Protein AF-A0A967MLK8-F1 (afdb_monomer_lite)

pLDDT: mean 86.36, std 8.79, range [53.16, 95.12]

Secondary structure (DSSP, 8-state):
-TTT-TT-EEEE--TT--SGGGHHHHHHHHTT-PPPTT--HHHHHHHHHTT---EEEE-

Radius of gyration: 11.9 Å; chains: 1; bounding box: 33×18×30 Å

Sequence (59 aa):
LHTDYPDGAAFVSFASVTEPDEVMPALGIALDIAEAEGRTALDAVVTVIGSRRILLVLD

Foldseek 3Di:
DCPQFVVEEWEFECVVPDDPLCVLVSVCVRVVQDDDPPDRSVVSVCVVPVPGRYHYHYD

Structure (mmCIF, N/CA/C/O backbone):
data_AF-A0A967MLK8-F1
#
_entry.id   AF-A0A967MLK8-F1
#
loop_
_atom_site.group_PDB
_atom_site.id
_atom_site.type_symbol
_atom_site.label_atom_id
_atom_site.label_alt_id
_atom_site.label_comp_id
_atom_site.label_asym_id
_atom_site.label_entity_id
_atom_site.label_seq_id
_atom_site.pdbx_PDB_ins_code
_atom_site.Cartn_x
_atom_site.Cartn_y
_atom_site.Cartn_z
_atom_site.occupancy
_atom_site.B_iso_or_equiv
_atom_site.auth_seq_id
_atom_site.auth_comp_id
_atom_site.auth_asym_id
_atom_site.auth_atom_id
_atom_site.pdbx_PDB_model_num
ATOM 1 N N . LEU A 1 1 ? 19.511 -9.912 -8.064 1.00 55.94 1 LEU A N 1
ATOM 2 C CA . LEU A 1 1 ? 18.281 -9.214 -7.622 1.00 55.94 1 LEU A CA 1
ATOM 3 C C . LEU A 1 1 ? 17.402 -8.766 -8.791 1.00 55.94 1 LEU A C 1
ATOM 5 O O . LEU A 1 1 ? 16.211 -9.014 -8.726 1.00 55.94 1 LEU A O 1
ATOM 9 N N . HIS A 1 2 ? 17.944 -8.177 -9.869 1.00 53.16 2 HIS A N 1
ATOM 10 C CA . HIS A 1 2 ? 17.120 -7.641 -10.971 1.00 53.16 2 HIS A CA 1
ATOM 11 C C . HIS A 1 2 ? 16.328 -8.694 -11.785 1.00 53.16 2 HIS A C 1
ATOM 13 O O . HIS A 1 2 ? 15.335 -8.353 -12.411 1.00 53.16 2 HIS A O 1
ATOM 19 N N . THR A 1 3 ? 16.733 -9.970 -11.769 1.00 65.00 3 THR A N 1
ATOM 20 C CA . THR A 1 3 ? 16.096 -11.029 -12.580 1.00 65.00 3 THR A CA 1
ATOM 21 C C . THR A 1 3 ? 14.853 -11.651 -11.927 1.00 65.00 3 THR A C 1
ATOM 23 O O . THR A 1 3 ? 13.971 -12.130 -12.638 1.00 65.00 3 THR A O 1
ATOM 26 N N . ASP A 1 4 ? 14.750 -11.620 -10.594 1.00 83.38 4 ASP A N 1
ATOM 27 C CA . ASP A 1 4 ? 13.683 -12.324 -9.860 1.00 83.38 4 ASP A CA 1
ATOM 28 C C . ASP A 1 4 ? 12.467 -11.431 -9.569 1.00 83.38 4 ASP A C 1
ATOM 30 O O . ASP A 1 4 ? 11.333 -11.919 -9.559 1.00 83.38 4 ASP A O 1
ATOM 34 N N . TYR A 1 5 ? 12.705 -10.122 -9.409 1.00 88.62 5 TYR A N 1
ATOM 35 C CA . TYR A 1 5 ? 11.703 -9.111 -9.054 1.00 88.62 5 TYR A CA 1
ATOM 36 C C . TYR A 1 5 ? 11.683 -7.977 -10.094 1.00 88.62 5 TYR A C 1
ATOM 38 O O . TYR A 1 5 ? 12.243 -6.901 -9.858 1.00 88.6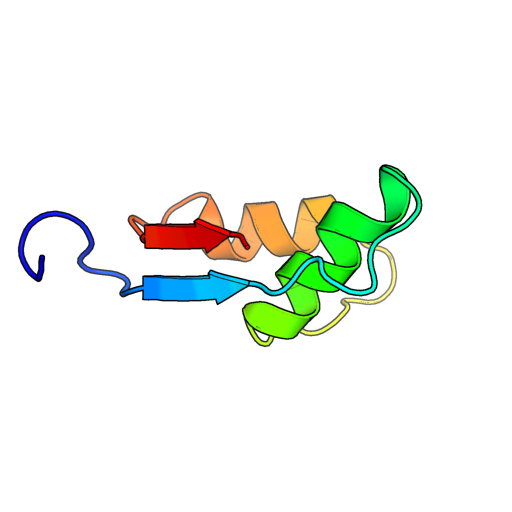2 5 TYR A O 1
ATOM 46 N N . PRO A 1 6 ? 11.103 -8.220 -11.286 1.00 89.06 6 PRO A N 1
ATOM 47 C CA . PRO A 1 6 ? 11.067 -7.241 -12.372 1.00 89.06 6 PRO A CA 1
ATOM 48 C C . PRO A 1 6 ? 10.282 -5.973 -12.015 1.00 89.06 6 PRO A C 1
ATOM 50 O O . PRO A 1 6 ? 10.560 -4.920 -12.581 1.00 89.06 6 PRO A O 1
ATOM 53 N N . ASP A 1 7 ? 9.348 -6.058 -11.064 1.00 88.25 7 ASP A N 1
ATOM 54 C CA . ASP A 1 7 ? 8.514 -4.932 -10.636 1.00 88.25 7 ASP A CA 1
ATOM 55 C C . ASP A 1 7 ? 9.127 -4.147 -9.462 1.00 88.25 7 ASP A C 1
ATOM 57 O O . ASP A 1 7 ? 8.489 -3.258 -8.900 1.00 88.25 7 ASP A O 1
ATOM 61 N N . GLY A 1 8 ? 10.383 -4.449 -9.112 1.00 88.62 8 GLY A N 1
ATOM 62 C CA . GLY A 1 8 ? 11.188 -3.682 -8.167 1.00 88.62 8 GLY A CA 1
ATOM 63 C C . GLY A 1 8 ? 11.238 -4.263 -6.756 1.00 88.62 8 GLY A C 1
ATOM 64 O O . GLY A 1 8 ? 10.954 -5.439 -6.517 1.00 88.62 8 GLY A O 1
ATOM 65 N N . ALA A 1 9 ? 11.650 -3.422 -5.811 1.00 90.56 9 ALA A N 1
ATOM 66 C CA . ALA A 1 9 ? 11.722 -3.754 -4.397 1.00 90.56 9 ALA A CA 1
ATOM 67 C C . ALA A 1 9 ? 11.292 -2.552 -3.551 1.00 90.56 9 ALA A C 1
ATOM 69 O O . ALA A 1 9 ? 11.608 -1.416 -3.905 1.00 90.56 9 ALA A O 1
ATOM 70 N N . ALA A 1 10 ? 10.617 -2.812 -2.435 1.00 89.44 10 ALA A N 1
ATOM 71 C CA . ALA A 1 10 ? 10.208 -1.805 -1.466 1.00 89.44 10 ALA A CA 1
ATOM 72 C C . ALA A 1 10 ? 10.629 -2.224 -0.055 1.00 89.44 10 ALA A C 1
ATOM 74 O O . ALA A 1 10 ? 10.532 -3.397 0.315 1.00 89.44 10 ALA A O 1
ATOM 75 N N . PHE A 1 11 ? 11.098 -1.250 0.720 1.00 90.69 11 PHE A N 1
ATOM 76 C CA . PHE A 1 11 ? 11.350 -1.407 2.145 1.00 90.69 11 PHE A CA 1
ATOM 77 C C . PHE A 1 11 ? 10.157 -0.845 2.911 1.00 90.69 11 PHE A C 1
ATOM 79 O O . PHE A 1 11 ? 9.729 0.278 2.649 1.00 90.69 11 PHE A O 1
ATOM 86 N N . VAL A 1 12 ? 9.629 -1.627 3.839 1.00 91.62 12 VAL A N 1
ATOM 87 C CA . VAL A 1 12 ? 8.437 -1.306 4.617 1.00 91.62 12 VAL A CA 1
ATOM 88 C C . VAL A 1 12 ? 8.855 -1.302 6.074 1.00 91.62 12 VAL A C 1
ATOM 90 O O . VAL A 1 12 ? 9.283 -2.331 6.591 1.00 91.62 12 VAL A O 1
ATOM 93 N N . SER A 1 13 ? 8.748 -0.140 6.716 1.00 89.62 13 SER A N 1
ATOM 94 C CA . SER A 1 13 ? 9.009 -0.043 8.146 1.00 89.62 13 SER A CA 1
ATOM 95 C C . SER A 1 13 ? 7.723 -0.286 8.927 1.00 89.62 13 SER A C 1
ATOM 97 O O . SER A 1 13 ? 6.728 0.415 8.738 1.00 89.62 13 SER A O 1
ATOM 99 N N . PHE A 1 14 ? 7.760 -1.273 9.811 1.00 91.81 14 PHE A N 1
ATOM 100 C CA . PHE A 1 14 ? 6.746 -1.594 10.805 1.00 91.81 14 PHE A CA 1
ATOM 101 C C . PHE A 1 14 ? 7.143 -1.134 12.207 1.00 91.81 14 PHE A C 1
ATOM 103 O O . PHE A 1 14 ? 6.450 -1.445 13.171 1.00 91.81 14 PHE A O 1
ATOM 110 N N . ALA A 1 15 ? 8.185 -0.310 12.337 1.00 89.88 15 ALA A N 1
ATOM 111 C CA . ALA A 1 15 ? 8.617 0.246 13.619 1.00 89.88 15 ALA A CA 1
ATOM 112 C C . ALA A 1 15 ? 7.498 0.962 14.407 1.00 89.88 15 ALA A C 1
ATOM 114 O O . ALA A 1 15 ? 7.559 1.029 15.634 1.00 89.88 15 ALA A O 1
ATOM 115 N N . SER A 1 16 ? 6.487 1.507 13.720 1.00 85.69 16 SER A N 1
ATOM 116 C CA . SER A 1 16 ? 5.320 2.157 14.333 1.00 85.69 16 SER A CA 1
ATOM 117 C C . SER A 1 16 ? 4.061 1.288 14.385 1.00 85.69 16 SER A C 1
ATOM 119 O O . SER A 1 16 ? 3.049 1.756 14.893 1.00 85.69 16 SER A O 1
ATOM 121 N N . VAL A 1 17 ? 4.093 0.072 13.835 1.00 93.31 17 VAL A N 1
ATOM 122 C CA . VAL A 1 17 ? 2.950 -0.849 13.816 1.00 93.31 17 VAL A CA 1
ATOM 123 C C . VAL A 1 17 ? 2.863 -1.541 15.169 1.00 93.31 17 VAL A C 1
ATOM 125 O O . VAL A 1 17 ? 3.788 -2.231 15.598 1.00 93.31 17 VAL A O 1
ATOM 128 N N . THR A 1 18 ? 1.738 -1.355 15.843 1.00 93.69 18 THR A N 1
ATOM 129 C CA . THR A 1 18 ? 1.463 -1.912 17.173 1.00 93.69 18 THR A CA 1
ATOM 130 C C . THR A 1 18 ? 0.291 -2.885 17.174 1.00 93.69 18 THR A C 1
ATOM 132 O O . THR A 1 18 ? 0.234 -3.762 18.039 1.00 93.69 18 THR A O 1
ATOM 135 N N . GLU A 1 19 ? -0.590 -2.795 16.175 1.00 95.12 19 GLU A N 1
ATOM 136 C CA . GLU A 1 19 ? -1.741 -3.681 16.008 1.00 95.12 19 GLU A CA 1
ATOM 137 C C . GLU A 1 19 ? -1.729 -4.396 14.642 1.00 95.12 19 GLU A C 1
ATOM 139 O O . GLU A 1 19 ? -1.292 -3.823 13.641 1.00 95.12 19 GLU A O 1
ATOM 144 N N . PRO A 1 20 ? -2.233 -5.645 14.547 1.00 90.69 20 PRO A N 1
ATOM 145 C CA . PRO A 1 20 ? -2.270 -6.390 13.283 1.00 90.69 20 PRO A CA 1
ATOM 146 C C . PRO A 1 20 ? -3.015 -5.671 12.150 1.00 90.69 20 PRO A C 1
ATOM 148 O O . PRO A 1 20 ? -2.646 -5.807 10.982 1.00 90.69 20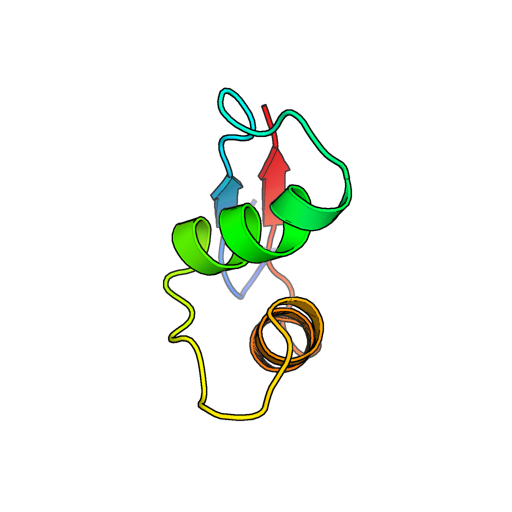 PRO A O 1
ATOM 151 N N . ASP A 1 21 ? -4.036 -4.886 12.489 1.00 90.25 21 ASP A N 1
ATOM 152 C CA . ASP A 1 21 ? -4.860 -4.171 11.513 1.00 90.25 21 ASP A CA 1
ATOM 153 C C . ASP A 1 21 ? -4.124 -2.962 10.894 1.00 90.25 21 ASP A C 1
ATOM 155 O O . ASP A 1 21 ? -4.521 -2.471 9.836 1.00 90.25 21 ASP A O 1
ATOM 159 N N . GLU A 1 22 ? -3.002 -2.526 11.480 1.00 91.62 22 GLU A N 1
ATOM 160 C CA . GLU A 1 22 ? -2.167 -1.419 10.984 1.00 91.62 22 GLU A CA 1
ATOM 161 C C . GLU A 1 22 ? -1.154 -1.858 9.910 1.00 91.62 22 GLU A C 1
ATOM 163 O O . GLU A 1 22 ? -0.596 -1.019 9.197 1.00 91.62 22 GLU A O 1
ATOM 168 N N . VAL A 1 23 ? -0.947 -3.168 9.729 1.00 91.25 23 VAL A N 1
ATOM 169 C CA . VAL A 1 23 ? 0.036 -3.720 8.779 1.00 91.25 23 VAL A CA 1
ATOM 170 C C . VAL A 1 23 ? -0.299 -3.333 7.336 1.00 91.25 23 VAL A C 1
ATOM 172 O O . VAL A 1 23 ? 0.578 -2.908 6.584 1.00 91.25 23 VAL A O 1
ATOM 175 N N . MET A 1 24 ? -1.566 -3.471 6.927 1.00 91.38 24 MET A N 1
ATOM 176 C CA . MET A 1 24 ? -1.984 -3.149 5.554 1.00 91.38 24 MET A CA 1
ATOM 177 C C . MET A 1 24 ? -1.920 -1.641 5.257 1.00 91.38 24 MET A C 1
ATOM 179 O O . MET A 1 24 ? -1.393 -1.286 4.202 1.00 91.38 24 MET A O 1
ATOM 183 N N . PRO A 1 25 ? -2.374 -0.745 6.158 1.00 89.94 25 PRO A N 1
ATOM 184 C CA . PRO A 1 25 ? -2.119 0.691 6.042 1.00 89.94 25 PRO A CA 1
ATOM 185 C C . PRO A 1 25 ? -0.630 1.048 5.920 1.00 89.94 25 PRO A C 1
ATOM 187 O O . PRO A 1 25 ? -0.250 1.770 4.998 1.00 89.94 25 PRO A O 1
ATOM 190 N N . ALA A 1 26 ? 0.231 0.509 6.790 1.00 91.31 26 ALA A N 1
ATOM 191 C CA . ALA A 1 26 ? 1.671 0.785 6.758 1.00 91.31 26 ALA A CA 1
ATOM 192 C C . ALA A 1 26 ? 2.323 0.321 5.443 1.00 91.31 26 ALA A C 1
ATOM 194 O O . ALA A 1 26 ? 3.137 1.035 4.851 1.00 91.31 26 ALA A O 1
ATOM 195 N N . LEU A 1 27 ? 1.912 -0.846 4.938 1.00 91.06 27 LEU A N 1
ATOM 196 C CA . LEU A 1 27 ? 2.349 -1.361 3.643 1.00 91.06 27 LEU A CA 1
ATOM 197 C C . LEU A 1 27 ? 1.865 -0.487 2.474 1.00 91.06 27 LEU A C 1
ATOM 199 O O . LEU A 1 27 ? 2.632 -0.235 1.546 1.00 91.06 27 LEU A O 1
ATOM 203 N N . GLY A 1 28 ? 0.621 -0.002 2.519 1.00 90.69 28 GLY A N 1
ATOM 204 C CA . GLY A 1 28 ? 0.069 0.912 1.516 1.00 90.69 28 GLY A CA 1
ATOM 205 C C . GLY A 1 28 ? 0.859 2.218 1.417 1.00 90.69 28 GLY A C 1
ATOM 206 O O . GLY A 1 28 ? 1.210 2.633 0.313 1.00 90.69 28 GLY A O 1
ATOM 207 N N . ILE A 1 29 ? 1.224 2.804 2.562 1.00 88.94 29 ILE A N 1
ATOM 208 C CA . ILE A 1 29 ? 2.060 4.013 2.636 1.00 88.94 29 ILE A CA 1
ATOM 209 C C . ILE A 1 29 ? 3.444 3.760 2.026 1.00 88.94 29 ILE A C 1
ATOM 211 O O . ILE A 1 29 ? 3.909 4.548 1.205 1.00 88.94 29 ILE A O 1
ATOM 215 N N . ALA A 1 30 ? 4.100 2.653 2.386 1.00 89.81 30 ALA A N 1
ATOM 216 C CA . ALA A 1 30 ? 5.432 2.321 1.872 1.00 89.81 30 ALA A CA 1
ATOM 217 C C . ALA A 1 30 ? 5.454 2.066 0.353 1.00 89.81 30 ALA A C 1
ATOM 219 O O . ALA A 1 30 ? 6.479 2.267 -0.298 1.00 89.81 30 ALA A O 1
ATOM 220 N N . LEU A 1 31 ? 4.328 1.624 -0.209 1.00 88.75 31 LEU A N 1
ATOM 221 C CA . LEU A 1 31 ? 4.150 1.369 -1.638 1.00 88.75 31 LEU A CA 1
ATOM 222 C C . LEU A 1 31 ? 3.566 2.564 -2.412 1.00 88.75 31 LEU A C 1
ATOM 224 O O . LEU A 1 31 ? 3.302 2.417 -3.606 1.00 88.75 31 LEU A O 1
ATOM 228 N N . ASP A 1 32 ? 3.371 3.714 -1.756 1.00 87.81 32 ASP A N 1
ATOM 229 C CA . ASP A 1 32 ? 2.739 4.917 -2.321 1.00 87.81 32 ASP A CA 1
ATOM 230 C C . ASP A 1 32 ? 1.365 4.621 -2.959 1.00 87.81 32 ASP A C 1
ATOM 232 O O . ASP A 1 32 ? 1.005 5.097 -4.039 1.00 87.81 32 ASP A O 1
ATOM 236 N N . ILE A 1 33 ? 0.588 3.753 -2.304 1.00 87.62 33 ILE A N 1
ATOM 237 C CA . ILE A 1 33 ? -0.749 3.364 -2.749 1.00 87.62 33 ILE A CA 1
ATOM 238 C C . 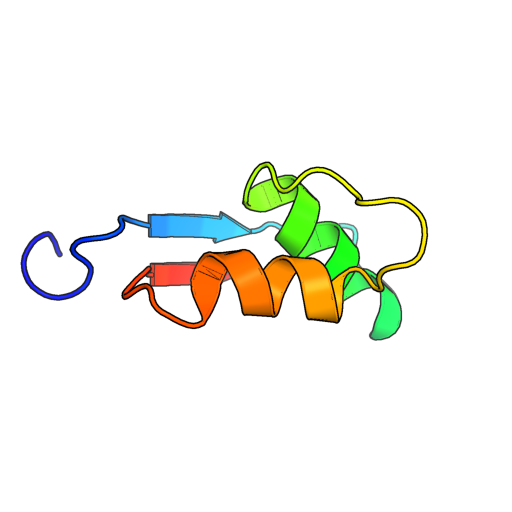ILE A 1 33 ? -1.748 4.369 -2.192 1.00 87.62 33 ILE A C 1
ATOM 240 O O . ILE A 1 33 ? -1.958 4.453 -0.984 1.00 87.62 33 ILE A O 1
ATOM 244 N N . ALA A 1 34 ? -2.407 5.100 -3.088 1.00 77.62 34 ALA A N 1
ATOM 245 C CA . ALA A 1 34 ? -3.484 5.999 -2.707 1.00 77.62 34 ALA A CA 1
ATOM 246 C C . ALA A 1 34 ? -4.651 5.221 -2.079 1.00 77.62 34 ALA A C 1
ATOM 248 O O . ALA A 1 34 ? -5.142 4.242 -2.653 1.00 77.62 34 ALA A O 1
ATOM 249 N N . GLU A 1 35 ? -5.137 5.696 -0.931 1.00 67.81 35 GLU A N 1
ATOM 250 C CA . GLU A 1 35 ? -6.402 5.229 -0.376 1.00 67.81 35 GLU A CA 1
ATOM 251 C C . GLU A 1 35 ? -7.525 5.558 -1.365 1.00 67.81 35 GLU A C 1
ATOM 253 O O . GLU A 1 35 ? -7.784 6.714 -1.700 1.00 67.81 35 GLU A O 1
ATOM 258 N N . ALA A 1 36 ? -8.179 4.520 -1.880 1.00 66.12 36 ALA A N 1
ATOM 259 C CA . ALA A 1 36 ? -9.361 4.685 -2.705 1.00 66.12 36 ALA A CA 1
ATOM 260 C C . ALA A 1 36 ? -10.591 4.681 -1.795 1.00 66.12 36 ALA A C 1
ATOM 262 O O . ALA A 1 36 ? -10.816 3.704 -1.076 1.00 66.12 36 ALA A O 1
ATOM 263 N N . GLU A 1 37 ? -11.401 5.742 -1.854 1.00 68.69 37 GLU A N 1
ATOM 264 C CA . GLU A 1 37 ? -12.652 5.821 -1.095 1.00 68.69 37 GLU A CA 1
ATOM 265 C C . GLU A 1 37 ? -13.498 4.552 -1.301 1.00 68.69 37 GLU A C 1
ATOM 267 O O . GLU A 1 37 ? -13.769 4.129 -2.430 1.00 68.69 37 GLU A O 1
ATOM 272 N N . GLY A 1 38 ? -13.886 3.923 -0.190 1.00 75.62 38 GLY A N 1
ATOM 273 C CA . GLY A 1 38 ? -14.711 2.715 -0.186 1.00 75.62 38 GLY A CA 1
ATOM 274 C C . GLY A 1 38 ? -13.965 1.390 -0.377 1.00 75.62 38 GLY A C 1
ATOM 275 O O . GLY A 1 38 ? -14.629 0.366 -0.531 1.00 75.62 38 GLY A O 1
ATOM 276 N N . ARG A 1 39 ? -12.625 1.367 -0.359 1.00 79.94 39 ARG A N 1
ATOM 277 C CA . ARG A 1 39 ? -11.828 0.124 -0.354 1.00 79.94 39 ARG A CA 1
ATOM 278 C C . ARG A 1 39 ? -11.014 -0.007 0.922 1.00 79.94 39 ARG A 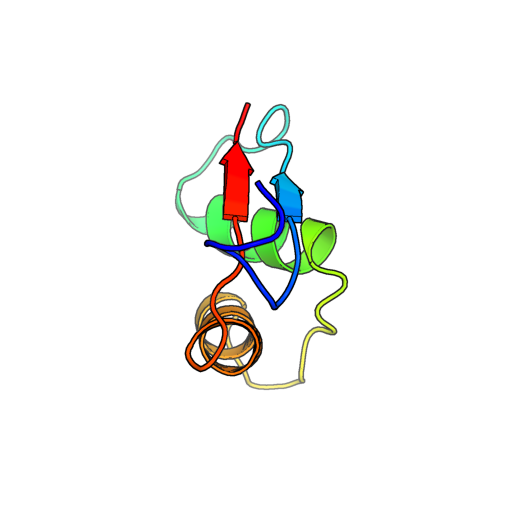C 1
ATOM 280 O O . ARG A 1 39 ? -10.566 0.988 1.483 1.00 79.94 39 ARG A O 1
ATOM 287 N N . THR A 1 40 ? -10.801 -1.242 1.363 1.00 88.06 40 THR A N 1
ATOM 288 C CA . THR A 1 40 ? -9.877 -1.500 2.471 1.00 88.06 40 THR A CA 1
ATOM 289 C C . THR A 1 40 ? -8.430 -1.327 1.998 1.00 88.06 40 THR A C 1
ATOM 291 O O . THR A 1 40 ? -8.130 -1.507 0.813 1.00 88.06 40 THR A O 1
ATOM 294 N N . ALA A 1 41 ? -7.508 -1.019 2.918 1.00 87.56 41 ALA A N 1
ATOM 295 C CA . ALA A 1 41 ? -6.076 -0.972 2.607 1.00 87.56 41 ALA A CA 1
ATOM 296 C C . ALA A 1 41 ? -5.582 -2.303 2.006 1.00 87.56 41 ALA A C 1
ATOM 298 O O . ALA A 1 41 ? -4.786 -2.307 1.070 1.00 87.56 41 ALA A O 1
ATOM 299 N N . LEU A 1 42 ? -6.126 -3.431 2.481 1.00 88.75 42 LEU A N 1
ATOM 300 C CA . LEU A 1 42 ? -5.848 -4.760 1.939 1.00 88.75 42 LEU A CA 1
ATOM 301 C C . LEU A 1 42 ? -6.233 -4.866 0.457 1.00 88.75 42 LEU A C 1
ATOM 303 O O . LEU A 1 42 ? -5.415 -5.293 -0.356 1.00 88.75 42 LEU A O 1
ATOM 307 N N . ASP A 1 43 ? -7.447 -4.451 0.087 1.00 89.81 43 ASP A N 1
ATOM 308 C CA . ASP A 1 43 ? -7.915 -4.516 -1.305 1.00 89.81 43 ASP A CA 1
ATOM 309 C C . ASP A 1 43 ? -7.058 -3.647 -2.231 1.00 89.81 43 ASP A C 1
ATOM 311 O O . ASP A 1 43 ? -6.749 -4.038 -3.362 1.00 89.81 43 ASP A O 1
ATOM 315 N N . ALA A 1 44 ? -6.658 -2.467 -1.752 1.00 88.00 44 ALA A N 1
ATOM 316 C CA . ALA A 1 44 ? -5.792 -1.559 -2.492 1.00 88.00 44 ALA A CA 1
ATOM 317 C C . ALA A 1 44 ? -4.407 -2.182 -2.728 1.00 88.00 44 ALA A C 1
ATOM 319 O O . ALA A 1 44 ? -3.943 -2.231 -3.870 1.00 88.00 44 ALA A O 1
ATOM 320 N N . VAL A 1 45 ? -3.794 -2.745 -1.682 1.00 89.25 45 VAL A N 1
ATOM 321 C CA . VAL A 1 45 ? -2.512 -3.457 -1.772 1.00 89.25 45 VAL A CA 1
ATOM 322 C C . VAL A 1 45 ? -2.614 -4.630 -2.744 1.00 89.25 45 VAL A C 1
ATOM 324 O O . VAL A 1 45 ? -1.836 -4.690 -3.696 1.00 89.25 45 VAL A O 1
ATOM 327 N N . VAL A 1 46 ? -3.598 -5.520 -2.576 1.00 90.12 46 VAL A N 1
ATOM 328 C CA . VAL A 1 46 ? -3.800 -6.691 -3.450 1.00 90.12 46 VAL A CA 1
ATOM 329 C C . VAL A 1 46 ? -3.985 -6.272 -4.907 1.00 90.12 46 VAL A C 1
ATOM 331 O O . VAL A 1 46 ? -3.424 -6.903 -5.800 1.00 90.12 46 VAL A O 1
ATOM 334 N N . THR A 1 47 ? -4.708 -5.183 -5.167 1.00 88.88 47 THR A N 1
ATOM 335 C CA . THR A 1 47 ? -4.890 -4.659 -6.528 1.00 88.88 47 THR A CA 1
ATOM 336 C C . THR A 1 47 ? -3.567 -4.207 -7.151 1.00 88.88 47 THR A C 1
ATOM 338 O O . THR A 1 47 ? -3.342 -4.414 -8.343 1.00 88.88 47 THR A O 1
ATOM 341 N N . VAL A 1 48 ? -2.684 -3.586 -6.366 1.00 86.00 48 VAL A N 1
ATOM 342 C CA . VAL A 1 48 ? -1.421 -3.029 -6.868 1.00 86.00 48 VAL A CA 1
ATOM 343 C C . VAL A 1 48 ? -0.354 -4.106 -7.035 1.00 86.00 48 VAL A C 1
ATOM 345 O O . VAL A 1 48 ? 0.313 -4.129 -8.070 1.00 86.00 48 VAL A O 1
ATOM 348 N N . ILE A 1 49 ? -0.187 -4.998 -6.056 1.00 88.12 49 ILE A N 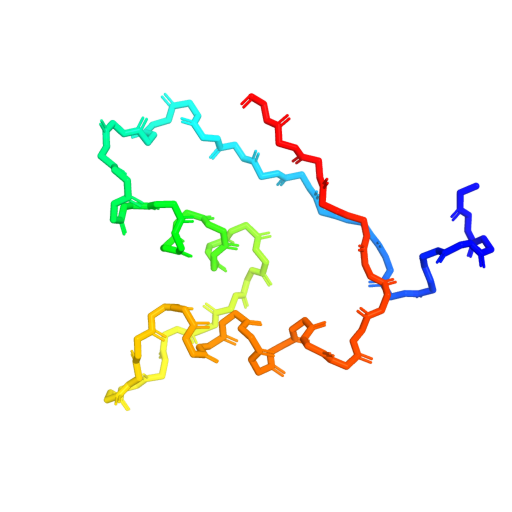1
ATOM 349 C CA . ILE A 1 49 ? 0.902 -5.988 -6.064 1.00 88.12 49 ILE A CA 1
ATOM 350 C C . ILE A 1 49 ? 0.474 -7.367 -6.570 1.00 88.12 49 ILE A C 1
ATOM 352 O O . ILE A 1 49 ? 1.333 -8.160 -6.937 1.00 88.12 49 ILE A O 1
ATOM 356 N N . GLY A 1 50 ? -0.825 -7.670 -6.633 1.00 87.44 50 GLY A N 1
ATOM 357 C CA . GLY A 1 50 ? -1.330 -9.021 -6.906 1.00 87.44 50 GLY A CA 1
ATOM 358 C C . GLY A 1 50 ? -0.933 -9.599 -8.267 1.00 87.44 50 GLY A C 1
ATOM 359 O O . GLY A 1 50 ? -0.871 -10.815 -8.419 1.00 87.44 50 GLY A O 1
ATOM 360 N N . SER A 1 51 ? -0.619 -8.750 -9.249 1.00 86.50 51 SER A N 1
ATOM 361 C CA . SER A 1 51 ? -0.115 -9.167 -10.565 1.00 86.50 51 SER A CA 1
ATOM 362 C C . SER A 1 51 ? 1.377 -8.882 -10.778 1.00 86.50 51 SER A C 1
ATOM 364 O O . SER A 1 51 ? 1.871 -9.074 -11.889 1.00 86.50 51 SER A O 1
ATOM 366 N N . ARG A 1 52 ? 2.083 -8.380 -9.758 1.00 89.88 52 ARG A N 1
ATOM 367 C CA . ARG A 1 52 ? 3.474 -7.916 -9.839 1.00 89.88 52 ARG A CA 1
ATOM 368 C C . ARG A 1 52 ? 4.400 -8.855 -9.070 1.00 89.88 52 ARG A C 1
ATOM 370 O O . ARG A 1 52 ? 4.061 -9.361 -8.005 1.00 89.88 52 ARG A O 1
ATOM 377 N N . ARG A 1 53 ? 5.610 -9.054 -9.579 1.00 89.75 53 ARG A N 1
ATOM 378 C CA . ARG A 1 53 ? 6.727 -9.672 -8.861 1.00 89.75 53 ARG A CA 1
ATOM 379 C C . ARG A 1 53 ? 7.623 -8.584 -8.281 1.00 89.75 53 ARG A C 1
ATOM 381 O O . ARG A 1 53 ? 8.600 -8.163 -8.901 1.00 89.75 53 ARG A O 1
ATOM 388 N N . ILE A 1 54 ? 7.270 -8.164 -7.073 1.00 90.94 54 ILE A N 1
ATOM 389 C CA . ILE A 1 54 ? 7.984 -7.177 -6.261 1.00 90.94 54 ILE A CA 1
ATOM 390 C C . ILE A 1 54 ? 8.598 -7.853 -5.029 1.00 90.94 54 ILE A C 1
ATOM 392 O O . ILE A 1 54 ? 8.017 -8.788 -4.477 1.00 90.94 54 ILE A O 1
ATOM 396 N N . LEU A 1 55 ? 9.771 -7.394 -4.596 1.00 91.50 55 LEU A N 1
ATOM 397 C CA . LEU A 1 55 ? 10.365 -7.794 -3.319 1.00 91.50 55 LEU A CA 1
ATOM 398 C C . LEU A 1 55 ? 9.928 -6.826 -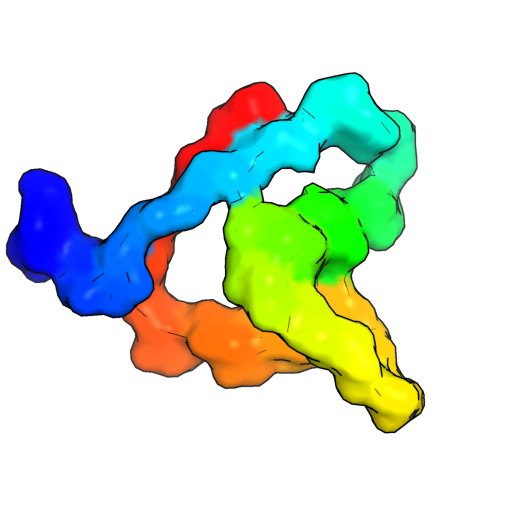2.217 1.00 91.50 55 LEU A C 1
ATOM 400 O O . LEU A 1 55 ? 10.205 -5.633 -2.306 1.00 91.50 55 LEU A O 1
ATOM 404 N N . LEU A 1 56 ? 9.303 -7.339 -1.162 1.00 91.31 56 LEU A N 1
ATOM 405 C CA . LEU A 1 56 ? 9.004 -6.569 0.045 1.00 91.31 56 LEU A CA 1
ATOM 406 C C . LEU A 1 56 ? 10.005 -6.947 1.135 1.00 91.31 56 LEU A C 1
ATOM 408 O O . LEU A 1 56 ? 10.151 -8.125 1.460 1.00 91.31 56 LEU A O 1
ATOM 412 N N . VAL A 1 57 ? 10.699 -5.953 1.679 1.00 92.31 57 VAL A N 1
ATOM 413 C CA . VAL A 1 57 ? 11.592 -6.111 2.831 1.00 92.31 57 VAL A CA 1
ATOM 414 C C . VAL A 1 57 ? 10.935 -5.434 4.021 1.00 92.31 57 VAL A C 1
ATOM 416 O O . VAL A 1 57 ? 10.578 -4.265 3.925 1.00 92.31 57 VAL A O 1
ATOM 419 N N . LEU A 1 58 ? 10.764 -6.179 5.108 1.00 91.31 58 LEU A N 1
ATOM 420 C CA . LEU A 1 58 ? 10.108 -5.734 6.338 1.00 91.31 58 LEU A CA 1
ATOM 421 C C . LEU A 1 58 ? 11.164 -5.654 7.452 1.00 91.31 58 LEU A C 1
ATOM 423 O O . LEU A 1 58 ? 12.040 -6.529 7.486 1.00 91.31 58 LEU A O 1
ATOM 427 N N . ASP A 1 59 ? 11.098 -4.631 8.310 1.00 89.12 59 ASP A N 1
ATOM 428 C CA . ASP A 1 59 ? 11.944 -4.501 9.513 1.00 89.12 59 ASP A CA 1
ATOM 429 C C . ASP A 1 59 ? 11.325 -5.091 10.789 1.00 89.12 59 ASP A C 1
ATOM 431 O O . ASP A 1 59 ? 10.096 -5.335 10.822 1.00 89.12 59 ASP A O 1
#